Protein AF-A0A6V7Y9F3-F1 (afdb_monomer_lite)

Secondary structure (DSSP, 8-state):
--EEETTEEEEE--B--GGGTTTSB-SS-B--BT-EEEEEEE-SS--STT-EEEEEEEEEEETTEEEEEEEEE-SS-S---EEEESSTTHHHHHHHHHHHHHHHTTTTS-------PPPHHHHTTTT-TTT-

Sequence (132 aa):
MLMRVGSLIFHKIGQLLPEQLKAFTTSDYIFPIGYKVTRIFWSISEIYENDKMFYECLITENEGKPNFIVKILSKNKEEEKKFFGEEPTKSWEEIQELICKLRENTKGKNLRFFPKQLSGEVLFGFAEPAIS

Structure (mmCIF, N/CA/C/O backbone):
data_AF-A0A6V7Y9F3-F1
#
_entry.id   AF-A0A6V7Y9F3-F1
#
loop_
_atom_site.group_PDB
_atom_site.id
_atom_site.type_symbol
_atom_site.label_atom_id
_atom_site.label_alt_id
_atom_site.label_comp_id
_atom_site.label_asym_id
_atom_site.label_entity_id
_atom_site.label_seq_id
_atom_site.pdbx_PDB_ins_code
_atom_site.Cartn_x
_atom_site.Cartn_y
_atom_site.Cartn_z
_atom_site.occupancy
_atom_site.B_iso_or_equiv
_atom_site.auth_seq_id
_atom_site.auth_comp_id
_atom_site.auth_asym_id
_atom_site.auth_atom_id
_atom_site.pdbx_PDB_model_num
ATOM 1 N N . MET A 1 1 ? 5.659 -13.586 12.954 1.00 50.62 1 MET A N 1
ATOM 2 C CA . MET A 1 1 ? 5.475 -14.692 11.991 1.00 50.62 1 MET A CA 1
ATOM 3 C C . MET A 1 1 ? 5.681 -14.102 10.605 1.00 50.62 1 MET A C 1
ATOM 5 O O . MET A 1 1 ? 5.038 -13.105 10.321 1.00 50.62 1 MET A O 1
ATOM 9 N N . LEU A 1 2 ? 6.614 -14.619 9.803 1.00 62.53 2 LEU A N 1
ATOM 10 C CA . LEU A 1 2 ? 6.787 -14.213 8.402 1.00 62.53 2 LEU A CA 1
ATOM 11 C C . LEU A 1 2 ? 6.068 -15.256 7.548 1.00 62.53 2 LEU A C 1
ATOM 13 O O . LEU A 1 2 ? 6.508 -16.402 7.499 1.00 62.53 2 LEU A O 1
ATOM 17 N N . MET A 1 3 ? 4.949 -14.883 6.929 1.00 74.75 3 MET A N 1
ATOM 18 C CA . MET A 1 3 ? 4.219 -15.757 6.008 1.00 74.75 3 MET A CA 1
ATOM 19 C C . MET A 1 3 ? 4.382 -15.204 4.596 1.00 74.75 3 MET A C 1
ATOM 21 O O . MET A 1 3 ? 4.040 -14.053 4.340 1.00 74.75 3 MET A O 1
ATOM 25 N N . ARG A 1 4 ? 4.925 -16.004 3.678 1.00 80.44 4 ARG A N 1
ATOM 26 C CA . ARG A 1 4 ? 4.999 -15.637 2.262 1.00 80.44 4 ARG A CA 1
ATOM 27 C C . ARG A 1 4 ? 3.860 -16.308 1.506 1.00 80.44 4 ARG A C 1
ATOM 29 O O . ARG A 1 4 ? 3.780 -17.531 1.492 1.00 80.44 4 ARG A O 1
ATOM 36 N N . VAL A 1 5 ? 3.053 -15.506 0.823 1.00 76.44 5 VAL A N 1
ATOM 37 C CA . VAL A 1 5 ? 1.967 -15.948 -0.056 1.00 76.44 5 VAL A CA 1
ATOM 38 C C . VAL A 1 5 ? 2.257 -15.381 -1.443 1.00 76.44 5 VAL A C 1
ATOM 40 O O . VAL A 1 5 ? 2.101 -14.189 -1.691 1.00 76.44 5 VAL A O 1
ATOM 43 N N . GLY A 1 6 ? 2.806 -16.210 -2.335 1.00 83.06 6 GLY A N 1
ATOM 44 C CA . GLY A 1 6 ? 3.187 -15.793 -3.689 1.00 83.06 6 GLY A CA 1
ATOM 45 C C . GLY A 1 6 ? 4.158 -14.600 -3.719 1.00 83.06 6 GLY A C 1
ATOM 46 O O . GLY A 1 6 ? 5.339 -14.723 -3.361 1.00 83.06 6 GLY A O 1
ATOM 47 N N . SER A 1 7 ? 3.659 -13.454 -4.195 1.00 88.81 7 SER A N 1
ATOM 48 C CA . SER A 1 7 ? 4.372 -12.170 -4.292 1.00 88.81 7 SER A CA 1
ATOM 49 C C . SER A 1 7 ? 4.184 -11.259 -3.076 1.00 88.81 7 SER A C 1
ATOM 51 O O . SER A 1 7 ? 4.493 -10.073 -3.153 1.00 88.81 7 SER A O 1
ATOM 53 N N . LEU A 1 8 ? 3.662 -11.775 -1.970 1.00 92.38 8 LEU A N 1
ATOM 54 C CA . LEU A 1 8 ? 3.391 -11.012 -0.762 1.00 92.38 8 LEU A CA 1
ATOM 55 C C . LEU A 1 8 ? 4.091 -11.652 0.437 1.00 92.38 8 LEU A C 1
ATOM 57 O O . LEU A 1 8 ? 4.131 -12.875 0.577 1.00 92.38 8 LEU A O 1
ATOM 61 N N . ILE A 1 9 ? 4.659 -10.820 1.301 1.00 93.00 9 ILE A N 1
ATOM 62 C CA . ILE A 1 9 ? 5.248 -11.219 2.576 1.00 93.00 9 ILE A CA 1
ATOM 63 C C . ILE A 1 9 ? 4.469 -10.504 3.669 1.00 93.00 9 ILE A C 1
ATOM 65 O O . ILE A 1 9 ? 4.492 -9.281 3.758 1.00 93.00 9 ILE A O 1
ATOM 69 N N . PHE A 1 10 ? 3.780 -11.262 4.503 1.00 92.00 10 PHE A N 1
ATOM 70 C CA . PHE A 1 10 ? 3.022 -10.727 5.615 1.00 92.00 10 PHE A CA 1
ATOM 71 C C . PHE A 1 10 ? 3.909 -10.521 6.847 1.00 92.00 10 PHE A C 1
ATOM 73 O O . PHE A 1 10 ? 4.667 -11.423 7.220 1.00 92.00 10 PHE A O 1
ATOM 80 N N . HIS A 1 11 ? 3.789 -9.355 7.493 1.00 93.56 11 HIS A N 1
ATOM 81 C CA . HIS A 1 11 ? 4.567 -9.015 8.691 1.00 93.56 11 HIS A CA 1
ATOM 82 C C . HIS A 1 11 ? 3.707 -8.835 9.936 1.00 93.56 11 HIS A C 1
ATOM 84 O O . HIS A 1 11 ? 4.064 -9.341 11.001 1.00 93.56 11 HIS A O 1
ATOM 90 N N . LYS A 1 12 ? 2.618 -8.063 9.838 1.00 94.00 12 LYS A N 1
ATOM 91 C CA . LYS A 1 12 ? 1.785 -7.690 10.988 1.00 94.00 12 LYS A CA 1
ATOM 92 C C . LYS A 1 12 ? 0.346 -7.417 10.551 1.00 94.00 12 LYS A C 1
ATOM 94 O O . LYS A 1 12 ? 0.143 -6.697 9.583 1.00 94.00 12 LYS A O 1
ATOM 99 N N . ILE A 1 13 ? -0.630 -7.927 11.308 1.00 92.88 13 ILE A N 1
ATOM 100 C CA . ILE A 1 13 ? -2.062 -7.727 11.015 1.00 92.88 13 ILE A CA 1
ATOM 101 C C . ILE A 1 13 ? -2.556 -6.326 11.397 1.00 92.88 13 ILE A C 1
ATOM 103 O O . ILE A 1 13 ? -3.472 -5.817 10.775 1.00 92.88 13 ILE A O 1
ATOM 107 N N . GLY A 1 14 ? -1.924 -5.681 12.380 1.00 94.25 14 GLY A N 1
ATOM 108 C CA . GLY A 1 14 ? -2.399 -4.416 12.948 1.00 94.25 14 GLY A CA 1
ATOM 109 C C . GLY A 1 14 ? -3.500 -4.622 13.990 1.00 94.25 14 GLY A C 1
ATOM 110 O O . GLY A 1 14 ? -3.692 -5.732 14.479 1.00 94.25 14 GLY A O 1
ATOM 111 N N . GLN A 1 15 ? -4.170 -3.547 14.389 1.00 94.00 15 GLN A N 1
ATOM 112 C CA . GLN A 1 15 ? -5.274 -3.595 15.349 1.00 94.00 15 GLN A CA 1
ATOM 113 C C . GLN A 1 15 ? -6.238 -2.426 15.142 1.00 94.00 15 GLN A C 1
ATOM 115 O O . GLN A 1 15 ? -5.841 -1.375 14.641 1.00 94.00 15 GLN A O 1
ATOM 120 N N . LEU A 1 16 ? -7.488 -2.610 15.562 1.00 94.12 16 LEU A N 1
ATOM 121 C CA . LEU A 1 16 ? -8.502 -1.561 15.641 1.00 94.12 16 LEU A CA 1
ATOM 122 C C . LEU A 1 16 ? -9.259 -1.696 16.956 1.00 94.12 16 LEU A C 1
ATOM 124 O O . LEU A 1 16 ? -9.572 -2.806 17.388 1.00 94.12 16 LEU A O 1
ATOM 128 N N . LEU A 1 17 ? -9.569 -0.558 17.566 1.00 92.38 17 LEU A N 1
ATOM 129 C CA . LEU A 1 17 ? -10.545 -0.469 18.644 1.00 92.38 17 LEU A CA 1
ATOM 130 C C . LEU A 1 17 ? -11.970 -0.452 18.065 1.00 92.38 17 LEU A C 1
ATOM 132 O O . LEU A 1 17 ? -12.151 -0.043 16.913 1.00 92.38 17 LEU A O 1
ATOM 136 N N . PRO A 1 18 ? -12.999 -0.847 18.838 1.00 92.31 18 PRO A N 1
ATOM 137 C CA . PRO A 1 18 ? -14.382 -0.839 18.367 1.00 92.31 18 PRO A CA 1
ATOM 138 C C . PRO A 1 18 ? -14.836 0.517 17.815 1.00 92.31 18 PRO A C 1
ATOM 140 O O . PRO A 1 18 ? -15.513 0.558 16.788 1.00 92.31 18 PRO A O 1
ATOM 143 N N . GLU A 1 19 ? -14.418 1.629 18.431 1.00 91.00 19 GLU A N 1
ATOM 144 C CA . GLU A 1 19 ? -14.789 2.971 17.964 1.00 91.00 19 GLU A CA 1
ATOM 145 C C . GLU A 1 19 ? -14.159 3.313 16.602 1.00 91.00 19 GLU A C 1
ATOM 147 O O . GLU A 1 19 ? -14.704 4.117 15.847 1.00 91.00 19 GLU A O 1
ATOM 152 N N . GLN A 1 20 ? -13.032 2.678 16.264 1.00 91.38 20 GLN A N 1
ATOM 153 C CA . GLN A 1 20 ? -12.299 2.903 15.017 1.00 91.38 20 GLN A CA 1
ATOM 154 C C . GLN A 1 20 ? -12.874 2.099 13.846 1.00 91.38 20 GLN A C 1
ATOM 156 O O . GLN A 1 20 ? -12.681 2.485 12.696 1.00 91.38 20 GLN A O 1
ATOM 161 N N . LEU A 1 21 ? -13.624 1.018 14.094 1.00 91.75 21 LEU A N 1
ATOM 162 C CA . LEU A 1 21 ? -14.147 0.153 13.028 1.00 91.75 21 LEU A CA 1
ATOM 163 C C . LEU A 1 21 ? -14.933 0.937 11.974 1.00 91.75 21 LEU A C 1
ATOM 165 O O . LEU A 1 21 ? -14.745 0.722 10.783 1.00 91.75 21 LEU A O 1
ATOM 169 N N . LYS A 1 22 ? -15.755 1.907 12.387 1.00 92.06 22 LYS A N 1
ATOM 170 C CA . LYS A 1 22 ? -16.567 2.695 11.450 1.00 92.06 22 LYS A CA 1
ATOM 171 C C . LYS A 1 22 ? -15.726 3.514 10.461 1.00 92.06 22 LYS A C 1
ATOM 173 O O . LYS A 1 22 ? -16.162 3.717 9.335 1.00 92.06 22 LYS A O 1
ATOM 178 N N . ALA A 1 23 ? -14.560 4.003 10.880 1.00 94.12 23 ALA A N 1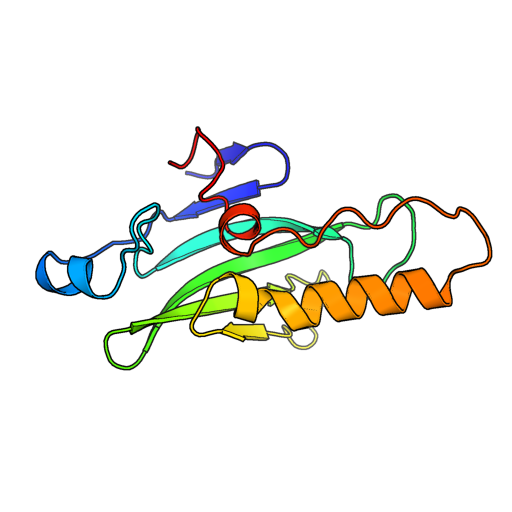
ATOM 179 C CA . ALA A 1 23 ? -13.698 4.843 10.047 1.00 94.12 23 ALA A CA 1
ATOM 180 C C . ALA A 1 23 ? -12.668 4.038 9.234 1.00 94.12 23 ALA A C 1
ATOM 182 O O . ALA A 1 23 ? -12.145 4.539 8.244 1.00 94.12 23 ALA A O 1
ATOM 183 N N . PHE A 1 24 ? -12.386 2.796 9.638 1.00 95.25 24 PHE A N 1
ATOM 184 C CA . PHE A 1 24 ? -11.340 1.943 9.063 1.00 95.25 24 PHE A CA 1
ATOM 185 C C . PHE A 1 24 ? -11.905 0.710 8.341 1.00 95.25 24 PHE A C 1
ATOM 187 O O . PHE A 1 24 ? -11.207 -0.289 8.170 1.00 95.25 24 PHE A O 1
ATOM 194 N N . THR A 1 25 ? -13.173 0.751 7.931 1.00 93.38 25 THR A N 1
ATOM 195 C CA . THR A 1 25 ? -13.816 -0.327 7.172 1.00 93.38 25 THR A CA 1
ATOM 196 C C . THR A 1 25 ? -14.561 0.210 5.958 1.00 93.38 25 THR A C 1
ATOM 198 O O . THR A 1 25 ? -15.031 1.346 5.934 1.00 93.38 25 THR A O 1
ATOM 201 N N . THR A 1 26 ? -14.649 -0.632 4.938 1.00 91.44 26 THR A N 1
ATOM 202 C CA . THR A 1 26 ? -15.532 -0.475 3.778 1.00 91.44 26 THR A CA 1
ATOM 203 C C . THR A 1 26 ? -16.546 -1.619 3.782 1.00 91.44 26 THR A C 1
ATOM 205 O O . THR A 1 26 ? -16.571 -2.420 4.717 1.00 91.44 26 THR A O 1
ATOM 208 N N . SER A 1 27 ? -17.381 -1.724 2.745 1.00 91.38 27 SER A N 1
ATOM 209 C CA . SER A 1 27 ? -18.251 -2.894 2.555 1.00 91.38 27 SER A CA 1
ATOM 210 C C . SER A 1 27 ? -17.476 -4.209 2.485 1.00 91.38 27 SER A C 1
ATOM 212 O O . SER A 1 27 ? -17.991 -5.232 2.928 1.00 91.38 27 SER A O 1
ATOM 214 N N . ASP A 1 28 ? -16.253 -4.169 1.951 1.00 90.75 28 ASP A N 1
ATOM 215 C CA . ASP A 1 28 ? -15.516 -5.366 1.540 1.00 90.75 28 ASP A CA 1
ATOM 216 C C . ASP A 1 28 ? -14.226 -5.597 2.342 1.00 90.75 28 ASP A C 1
ATOM 218 O O . ASP A 1 28 ? -13.706 -6.711 2.360 1.00 90.75 28 ASP A O 1
ATOM 222 N N . TYR A 1 29 ? -13.701 -4.568 3.021 1.00 93.31 29 TYR A N 1
ATOM 223 C CA . TYR A 1 29 ? -12.380 -4.620 3.656 1.00 93.31 29 TYR A CA 1
ATOM 224 C C . TYR A 1 29 ? -12.314 -3.924 5.014 1.00 93.31 29 TYR A C 1
ATOM 226 O O . TYR A 1 29 ? -12.981 -2.917 5.257 1.00 93.31 29 TYR A O 1
ATOM 234 N N . ILE A 1 30 ? -11.417 -4.427 5.864 1.00 93.62 30 ILE A N 1
ATOM 235 C CA . ILE A 1 30 ? -10.988 -3.808 7.121 1.00 93.62 30 ILE A CA 1
ATOM 236 C C . ILE A 1 30 ? -9.540 -3.345 6.953 1.00 93.62 30 ILE A C 1
ATOM 238 O O . ILE A 1 30 ? -8.719 -4.076 6.404 1.00 93.62 30 ILE A O 1
ATOM 242 N N . PHE A 1 31 ? -9.214 -2.156 7.458 1.00 96.00 31 PHE A N 1
ATOM 243 C CA . PHE A 1 31 ? -7.897 -1.530 7.335 1.00 96.00 31 PHE A CA 1
ATOM 244 C C . PHE A 1 31 ? -7.251 -1.320 8.710 1.00 96.00 31 PHE A C 1
ATOM 246 O O . PHE A 1 31 ? -7.343 -0.234 9.275 1.00 96.00 31 PHE A O 1
ATOM 253 N N . PRO A 1 32 ? -6.598 -2.332 9.306 1.00 96.25 32 PRO A N 1
ATOM 254 C CA . PRO A 1 32 ? -6.133 -2.205 10.677 1.00 96.25 32 PRO A CA 1
ATOM 255 C C . PRO A 1 32 ? -4.943 -1.259 10.828 1.00 96.25 32 PRO A C 1
ATOM 257 O O . PRO A 1 32 ? -3.987 -1.300 10.050 1.00 96.25 32 PRO A O 1
ATOM 260 N N . ILE A 1 33 ? -4.937 -0.468 11.900 1.00 96.88 33 ILE A N 1
ATOM 261 C CA . ILE A 1 33 ? -3.814 0.419 12.211 1.00 96.88 33 ILE A CA 1
ATOM 262 C C . ILE A 1 33 ? -2.587 -0.434 12.551 1.00 96.88 33 ILE A C 1
ATOM 264 O O . ILE A 1 33 ? -2.625 -1.333 13.395 1.00 96.88 33 ILE A O 1
ATOM 268 N N . GLY A 1 34 ? -1.468 -0.157 11.887 1.00 96.69 34 GLY A N 1
ATOM 269 C CA . GLY A 1 34 ? -0.230 -0.917 12.017 1.00 96.69 34 GLY A CA 1
ATOM 270 C C . GLY A 1 34 ? -0.189 -2.209 11.196 1.00 96.69 34 GLY A C 1
ATOM 271 O O . GLY A 1 34 ? 0.7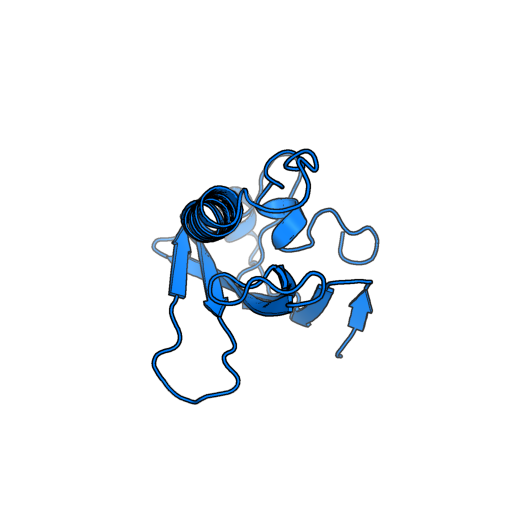47 -2.992 11.392 1.00 96.69 34 GLY A O 1
ATOM 272 N N . TYR A 1 35 ? -1.164 -2.441 10.305 1.00 97.19 35 TYR A N 1
ATOM 273 C CA . TYR A 1 35 ? -1.081 -3.484 9.281 1.00 97.19 35 TYR A CA 1
ATOM 274 C C . TYR A 1 35 ? 0.175 -3.284 8.435 1.00 97.19 35 TYR A C 1
ATOM 276 O O . TYR A 1 35 ? 0.479 -2.159 8.031 1.00 97.19 35 TYR A O 1
ATOM 284 N N . LYS A 1 36 ? 0.916 -4.366 8.181 1.00 97.06 36 LYS A N 1
ATOM 285 C CA . LYS A 1 36 ? 2.181 -4.313 7.455 1.00 97.06 36 LYS A CA 1
ATOM 286 C C . LYS A 1 36 ? 2.435 -5.563 6.624 1.00 97.06 36 LYS A C 1
ATOM 288 O O . LYS A 1 36 ? 2.485 -6.677 7.154 1.00 97.06 36 LYS A O 1
ATOM 293 N N . VAL A 1 37 ? 2.729 -5.348 5.346 1.00 96.12 37 VAL A N 1
ATOM 294 C CA . VAL A 1 37 ? 3.148 -6.378 4.385 1.00 96.12 37 VAL A CA 1
ATOM 295 C C . VAL A 1 37 ? 4.267 -5.854 3.491 1.00 96.12 37 VAL A C 1
ATOM 297 O O . VAL A 1 37 ? 4.486 -4.652 3.387 1.00 96.12 37 VAL A O 1
ATOM 300 N N . THR A 1 38 ? 4.983 -6.751 2.825 1.00 95.44 38 THR A N 1
ATOM 301 C CA . THR A 1 38 ? 5.855 -6.408 1.706 1.00 95.44 38 THR A CA 1
ATOM 302 C C . THR A 1 38 ? 5.315 -7.028 0.433 1.00 95.44 38 THR A C 1
ATOM 304 O O . THR A 1 38 ? 5.214 -8.250 0.320 1.00 95.44 38 THR A O 1
ATOM 307 N N . ARG A 1 39 ? 5.013 -6.185 -0.549 1.00 94.62 39 ARG A N 1
ATOM 308 C CA . ARG A 1 39 ? 4.638 -6.591 -1.896 1.00 94.62 39 ARG A CA 1
ATOM 309 C C . ARG A 1 39 ? 5.889 -6.674 -2.764 1.00 94.62 39 ARG A C 1
ATOM 311 O O . ARG A 1 39 ? 6.644 -5.716 -2.885 1.00 94.62 39 ARG A O 1
ATOM 318 N N . ILE A 1 40 ? 6.099 -7.825 -3.388 1.00 91.88 40 ILE A N 1
ATOM 319 C CA . ILE A 1 40 ? 7.121 -8.030 -4.410 1.00 91.88 40 ILE A CA 1
ATOM 320 C C . ILE A 1 40 ? 6.474 -7.692 -5.754 1.00 91.88 40 ILE A C 1
ATOM 322 O O . ILE A 1 40 ? 5.681 -8.475 -6.282 1.00 91.88 40 ILE A O 1
ATOM 326 N N . PHE A 1 41 ? 6.785 -6.521 -6.298 1.00 91.12 41 PHE A N 1
ATOM 327 C CA . PHE A 1 41 ? 6.166 -6.014 -7.525 1.00 91.12 41 PHE A CA 1
ATOM 328 C C . PHE A 1 41 ? 7.209 -5.478 -8.500 1.00 91.12 41 PHE A C 1
ATOM 330 O O . PHE A 1 41 ? 8.402 -5.554 -8.231 1.00 91.12 41 PHE A O 1
ATOM 337 N N . TRP A 1 42 ? 6.775 -5.011 -9.665 1.00 88.94 42 TRP A N 1
ATOM 338 C CA . TRP A 1 42 ? 7.676 -4.516 -10.702 1.00 88.94 42 TRP A CA 1
ATOM 339 C C . TRP A 1 42 ? 8.520 -3.341 -10.231 1.00 88.94 42 TRP A C 1
ATOM 341 O O . TRP A 1 42 ? 8.013 -2.468 -9.539 1.00 88.94 42 TRP A O 1
ATOM 351 N N . SER A 1 43 ? 9.785 -3.330 -10.645 1.00 87.75 43 SER A N 1
ATOM 352 C CA . SER A 1 43 ? 10.697 -2.209 -10.428 1.00 87.75 43 SER A CA 1
ATOM 353 C C . SER A 1 43 ? 10.207 -0.925 -11.110 1.00 87.75 43 SER A C 1
ATOM 355 O O . SER A 1 43 ? 9.652 -0.972 -12.210 1.00 87.75 43 SER A O 1
ATOM 357 N N . ILE A 1 44 ? 10.438 0.223 -10.463 1.00 87.19 44 ILE A N 1
ATOM 358 C CA . ILE A 1 44 ? 10.171 1.559 -11.030 1.00 87.19 44 ILE A CA 1
ATOM 359 C C . ILE A 1 44 ? 11.411 2.195 -11.679 1.00 87.19 44 ILE A C 1
ATOM 361 O O . ILE A 1 44 ? 11.306 3.280 -12.244 1.00 87.19 44 ILE A O 1
ATOM 365 N N . SER A 1 45 ? 12.580 1.553 -11.584 1.00 83.00 45 SER A N 1
ATOM 366 C CA . SER A 1 45 ? 13.859 2.087 -12.081 1.00 83.00 45 SER A CA 1
ATOM 367 C C . SER A 1 45 ? 14.643 1.120 -12.972 1.00 83.00 45 SER A C 1
ATOM 369 O O . SER A 1 45 ? 15.616 1.533 -13.595 1.00 83.00 45 SER A O 1
ATOM 371 N N . GLU A 1 46 ? 14.243 -0.151 -13.051 1.00 77.25 46 GLU A N 1
ATOM 372 C CA . GLU A 1 46 ? 14.918 -1.201 -13.829 1.00 77.25 46 GLU A CA 1
ATOM 373 C C . GLU A 1 46 ? 13.906 -1.913 -14.748 1.00 77.25 46 GLU A C 1
ATOM 375 O O . GLU A 1 46 ? 12.726 -2.029 -14.405 1.00 77.25 46 GLU A O 1
ATOM 380 N N . ILE A 1 47 ? 14.343 -2.339 -15.941 1.00 67.44 47 ILE A N 1
ATOM 381 C CA . ILE A 1 47 ? 13.459 -2.744 -17.058 1.00 67.44 47 ILE A CA 1
ATOM 382 C C . ILE A 1 47 ? 13.715 -4.184 -17.530 1.00 67.44 47 ILE A C 1
ATOM 384 O O . ILE A 1 47 ? 13.248 -4.584 -18.598 1.00 67.44 47 ILE A O 1
ATOM 388 N N . TYR A 1 48 ? 14.455 -5.001 -16.783 1.00 68.81 48 TYR A N 1
ATOM 389 C CA . TYR A 1 48 ? 14.623 -6.402 -17.160 1.00 68.81 48 TYR A CA 1
ATOM 390 C C . TYR A 1 48 ? 13.351 -7.197 -16.810 1.00 68.81 48 TYR A C 1
ATOM 392 O O . TYR A 1 48 ? 12.655 -6.906 -15.837 1.00 68.81 48 TYR A O 1
ATOM 400 N N . GLU A 1 49 ? 13.020 -8.224 -17.610 1.00 55.38 49 GLU A N 1
ATOM 401 C CA . GLU A 1 49 ? 11.752 -8.986 -17.514 1.00 55.38 49 GLU A CA 1
ATOM 402 C C . GLU A 1 49 ? 11.508 -9.655 -16.142 1.00 55.38 49 GLU A C 1
ATOM 404 O O . GLU A 1 49 ? 10.392 -10.097 -15.865 1.00 55.38 49 GLU A O 1
ATOM 409 N N . ASN A 1 50 ? 12.512 -9.682 -15.260 1.00 63.03 50 ASN A N 1
ATOM 410 C CA . ASN A 1 50 ? 12.440 -10.249 -13.915 1.00 63.03 50 ASN A CA 1
ATOM 411 C C . ASN A 1 50 ? 12.731 -9.247 -12.785 1.00 63.03 50 ASN A C 1
ATOM 413 O O . ASN A 1 50 ? 12.809 -9.671 -11.628 1.00 63.03 50 ASN A O 1
ATOM 417 N N . ASP A 1 51 ? 12.850 -7.947 -13.074 1.00 78.31 51 ASP A N 1
ATOM 418 C CA . ASP A 1 51 ? 13.183 -6.967 -12.041 1.00 78.31 51 ASP A CA 1
ATOM 419 C C . ASP A 1 51 ? 11.977 -6.681 -11.161 1.00 78.31 51 ASP A C 1
ATOM 421 O O . ASP A 1 51 ? 10.991 -6.030 -11.538 1.00 78.31 51 ASP A O 1
ATOM 425 N N . LYS A 1 52 ? 12.072 -7.211 -9.946 1.00 86.38 52 LYS A N 1
ATOM 426 C CA . LYS A 1 52 ? 11.117 -6.970 -8.884 1.00 86.38 52 LYS A CA 1
ATOM 427 C C . LYS A 1 52 ? 11.774 -6.168 -7.779 1.00 86.38 52 LYS A C 1
ATOM 429 O O . LYS A 1 52 ? 12.896 -6.454 -7.368 1.00 86.38 52 LYS A O 1
ATOM 434 N N . MET A 1 53 ? 11.021 -5.216 -7.259 1.00 89.44 53 MET A N 1
ATOM 435 C CA . MET A 1 53 ? 11.349 -4.478 -6.054 1.00 89.44 53 MET A CA 1
ATOM 436 C C . MET A 1 53 ? 10.425 -4.893 -4.915 1.00 89.44 53 MET A C 1
ATOM 438 O O . MET A 1 53 ? 9.331 -5.431 -5.114 1.00 89.44 53 MET A O 1
ATOM 442 N N . PHE A 1 54 ? 10.907 -4.662 -3.701 1.00 92.06 54 PHE A N 1
ATOM 443 C CA . PHE A 1 54 ? 10.163 -4.903 -2.480 1.00 92.06 54 PHE A CA 1
ATOM 444 C C . PHE A 1 54 ? 9.537 -3.585 -2.032 1.00 92.06 54 PHE A C 1
ATOM 446 O O . PHE A 1 54 ? 10.240 -2.603 -1.811 1.00 92.06 54 PHE A O 1
ATOM 453 N N . TYR A 1 55 ? 8.219 -3.577 -1.894 1.00 94.31 55 TYR A N 1
ATOM 454 C CA . TYR A 1 55 ? 7.443 -2.429 -1.449 1.00 94.31 55 TYR A CA 1
ATOM 455 C C . TYR A 1 55 ? 6.860 -2.740 -0.073 1.00 94.31 55 TYR A C 1
ATOM 457 O O . TYR A 1 55 ? 6.047 -3.654 0.045 1.00 94.31 55 TYR A O 1
ATOM 465 N N . GLU A 1 56 ? 7.281 -2.038 0.978 1.00 96.00 56 GLU A N 1
ATOM 466 C CA . GLU A 1 56 ? 6.636 -2.130 2.291 1.00 96.00 56 GLU A CA 1
ATOM 467 C C . GLU A 1 56 ? 5.334 -1.329 2.264 1.00 96.00 56 GLU A C 1
ATOM 469 O O . GLU A 1 56 ? 5.358 -0.112 2.097 1.00 96.00 56 GLU A O 1
ATOM 474 N N . CYS A 1 57 ? 4.210 -2.013 2.445 1.00 97.38 57 CYS A N 1
ATOM 475 C CA . CYS A 1 57 ? 2.894 -1.411 2.587 1.00 97.38 57 CYS A CA 1
ATOM 476 C C . CYS A 1 57 ? 2.544 -1.344 4.073 1.00 97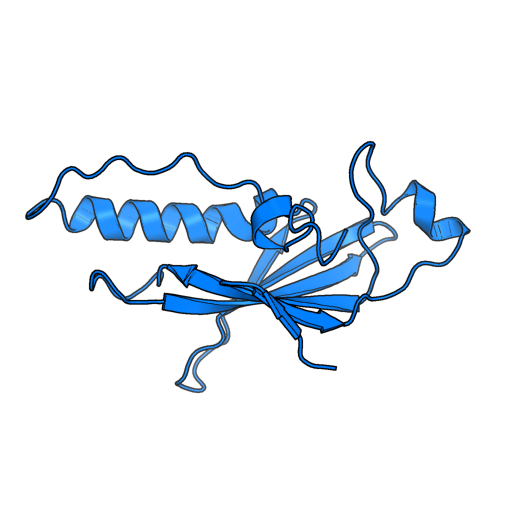.38 57 CYS A C 1
ATOM 478 O O . CYS A 1 57 ? 2.624 -2.354 4.779 1.00 97.38 57 CYS A O 1
ATOM 480 N N . LEU A 1 58 ? 2.154 -0.163 4.540 1.00 97.56 58 LEU A N 1
ATOM 481 C CA . LEU A 1 58 ? 1.843 0.127 5.934 1.00 97.56 58 LEU A CA 1
ATOM 482 C C . LEU A 1 58 ? 0.544 0.927 6.013 1.00 97.56 58 LEU A C 1
ATOM 484 O O . LEU A 1 58 ? 0.333 1.842 5.221 1.00 97.56 58 LEU A O 1
ATOM 488 N N . ILE A 1 59 ? -0.287 0.609 7.001 1.00 98.00 59 ILE A N 1
ATOM 489 C CA . ILE A 1 59 ? -1.453 1.420 7.357 1.00 98.00 59 ILE A CA 1
ATOM 490 C C . ILE A 1 59 ? -1.169 2.108 8.684 1.00 98.00 59 ILE A C 1
ATOM 492 O O . ILE A 1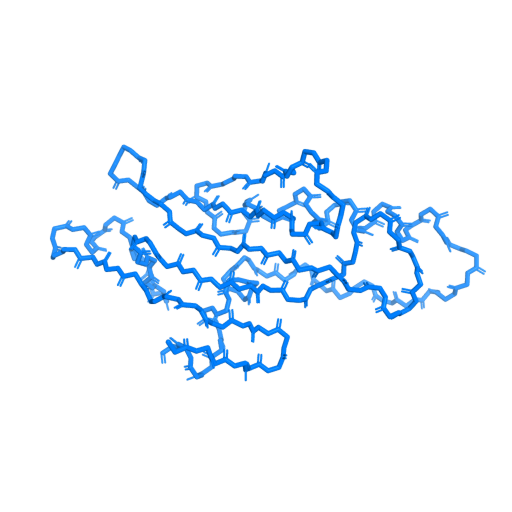 59 ? -0.837 1.457 9.678 1.00 98.00 59 ILE A O 1
ATOM 496 N N . THR A 1 60 ? -1.292 3.428 8.700 1.00 97.00 60 THR A N 1
ATOM 497 C CA . THR A 1 60 ? -1.256 4.243 9.914 1.00 97.00 60 THR A CA 1
ATOM 498 C C . THR A 1 60 ? -2.594 4.941 10.107 1.00 97.00 60 THR A C 1
ATOM 500 O O . THR A 1 60 ? -3.506 4.807 9.295 1.00 97.00 60 THR A O 1
ATOM 503 N N . GLU A 1 61 ? -2.712 5.679 11.199 1.00 95.69 61 GLU A N 1
ATOM 504 C CA . GLU A 1 61 ? -3.830 6.581 11.435 1.00 95.69 61 GLU A CA 1
ATOM 505 C C . GLU A 1 61 ? -3.352 8.021 11.246 1.00 95.69 61 GLU A C 1
ATOM 507 O O . GLU A 1 61 ? -2.203 8.344 11.556 1.00 95.69 61 GLU A O 1
ATOM 512 N N . ASN A 1 62 ? -4.212 8.845 10.656 1.00 95.25 62 ASN A N 1
ATOM 513 C CA . ASN A 1 62 ? -4.047 10.285 10.559 1.00 95.25 62 ASN A CA 1
ATOM 514 C C . ASN A 1 62 ? -5.428 10.934 10.712 1.00 95.25 62 ASN A C 1
ATOM 516 O O . ASN A 1 62 ? -6.326 10.652 9.921 1.00 95.25 62 ASN A O 1
ATOM 520 N N . GLU A 1 63 ? -5.603 11.767 11.738 1.00 93.75 63 GLU A N 1
ATOM 521 C CA . GLU A 1 63 ? -6.860 12.482 12.026 1.00 93.75 63 GLU A CA 1
ATOM 522 C C . GLU A 1 63 ? -8.105 11.570 12.083 1.00 93.75 63 GLU A C 1
ATOM 524 O O . GLU A 1 63 ? -9.171 11.881 11.550 1.00 93.75 63 GLU A O 1
ATOM 529 N N . GLY A 1 64 ? -7.976 10.406 12.721 1.00 93.81 64 GLY A N 1
ATOM 530 C CA . GLY A 1 64 ? -9.053 9.429 12.874 1.00 93.81 64 GLY A CA 1
ATOM 531 C C . GLY A 1 64 ? -9.383 8.632 11.610 1.00 93.81 64 GLY A C 1
ATOM 532 O O . GLY A 1 64 ? -10.383 7.915 11.601 1.00 93.81 64 GLY A O 1
ATOM 533 N N . LYS A 1 65 ? -8.569 8.735 10.553 1.00 94.75 65 LYS A N 1
ATOM 534 C CA . LYS A 1 65 ? -8.751 8.030 9.276 1.00 94.75 65 LYS A CA 1
ATOM 535 C C . LYS A 1 65 ? -7.545 7.150 8.932 1.00 94.75 65 LYS A C 1
ATOM 537 O O . LYS A 1 65 ? -6.436 7.418 9.406 1.00 94.75 65 LYS A O 1
ATOM 542 N N . PRO A 1 66 ? -7.729 6.105 8.105 1.00 96.56 66 PRO A N 1
ATOM 543 C CA . PRO A 1 66 ? -6.612 5.330 7.590 1.00 96.56 66 PRO A CA 1
ATOM 544 C C . PRO A 1 66 ? -5.724 6.181 6.686 1.00 96.56 66 PRO A C 1
ATOM 546 O O . PRO A 1 66 ? -6.197 6.932 5.839 1.00 96.56 66 PRO A O 1
ATOM 549 N N . ASN A 1 67 ? -4.418 6.017 6.854 1.00 97.50 67 ASN A N 1
ATOM 550 C CA . ASN A 1 67 ? -3.406 6.572 5.973 1.00 97.50 67 ASN A CA 1
ATOM 551 C C . ASN A 1 67 ? -2.545 5.429 5.434 1.00 97.50 67 ASN A C 1
ATOM 553 O O . ASN A 1 67 ? -1.926 4.679 6.196 1.00 97.50 67 ASN A O 1
ATOM 557 N N . PHE A 1 68 ? -2.526 5.290 4.115 1.00 98.31 68 PHE A N 1
ATOM 558 C CA . PHE A 1 68 ? -1.846 4.218 3.408 1.00 98.31 68 PHE A CA 1
ATOM 559 C C . PHE A 1 68 ? -0.479 4.703 2.957 1.00 98.31 68 PHE A C 1
ATOM 561 O O . PHE A 1 68 ? -0.352 5.739 2.308 1.00 98.31 68 PHE A O 1
ATOM 568 N N . ILE A 1 69 ? 0.553 3.940 3.302 1.00 97.94 69 ILE A N 1
ATOM 569 C CA . ILE A 1 69 ? 1.943 4.268 3.004 1.00 97.94 69 ILE A CA 1
ATOM 570 C C . ILE A 1 69 ? 2.560 3.108 2.233 1.00 97.94 69 ILE A C 1
ATOM 572 O O . ILE A 1 69 ? 2.477 1.957 2.668 1.00 97.94 69 ILE A O 1
ATOM 576 N N . VAL A 1 70 ? 3.240 3.413 1.132 1.00 97.38 70 VAL A N 1
ATOM 577 C CA . VAL A 1 70 ? 4.064 2.457 0.388 1.00 97.38 70 VAL A CA 1
ATOM 578 C C . VAL A 1 70 ? 5.497 2.963 0.367 1.00 97.38 70 VAL A C 1
ATOM 580 O O . VAL A 1 70 ? 5.747 4.106 -0.003 1.00 97.38 70 VAL A O 1
ATOM 583 N N . LYS A 1 71 ? 6.456 2.132 0.773 1.00 94.94 71 LYS A N 1
ATOM 584 C CA . LYS A 1 71 ? 7.882 2.482 0.792 1.00 94.94 71 LYS A CA 1
ATOM 585 C C . LYS A 1 71 ? 8.673 1.528 -0.078 1.00 94.94 71 LYS A C 1
ATOM 587 O O . LYS A 1 71 ? 8.461 0.319 -0.007 1.00 94.94 71 LYS A O 1
ATOM 592 N N . ILE A 1 72 ? 9.621 2.050 -0.844 1.00 91.50 72 ILE A N 1
ATOM 593 C CA . ILE A 1 72 ? 10.546 1.207 -1.605 1.00 91.50 72 ILE A CA 1
ATOM 594 C C . ILE A 1 72 ? 11.650 0.722 -0.672 1.00 91.50 72 ILE A C 1
ATOM 596 O O . ILE A 1 72 ? 12.404 1.520 -0.121 1.00 91.50 72 ILE A O 1
ATOM 600 N N . LEU A 1 73 ? 11.770 -0.594 -0.527 1.00 87.69 73 LEU A N 1
ATOM 601 C CA . LEU A 1 73 ? 12.890 -1.222 0.161 1.00 87.69 73 LEU A CA 1
ATOM 602 C C . LEU A 1 73 ? 14.038 -1.371 -0.846 1.00 87.69 73 LEU A C 1
ATOM 604 O O . LEU A 1 73 ? 14.179 -2.395 -1.519 1.00 87.69 73 LEU A O 1
ATOM 608 N N . SER A 1 74 ? 14.818 -0.301 -1.002 1.00 71.56 74 SER A N 1
ATOM 609 C CA . SER A 1 74 ? 16.021 -0.304 -1.838 1.00 71.56 74 SER A CA 1
ATOM 610 C C . SER A 1 74 ? 17.123 -1.157 -1.202 1.00 71.56 74 SER A C 1
ATOM 612 O O . SER A 1 74 ? 17.269 -1.211 0.019 1.00 71.56 74 SER A O 1
ATOM 614 N N . LYS A 1 75 ? 17.942 -1.812 -2.036 1.00 64.19 75 LYS A N 1
ATOM 615 C CA . LYS A 1 75 ? 19.170 -2.489 -1.576 1.00 64.19 75 LYS A CA 1
ATOM 616 C C . LYS A 1 75 ? 20.246 -1.491 -1.136 1.00 64.19 75 LYS A C 1
ATOM 618 O O . LYS A 1 75 ? 21.105 -1.840 -0.329 1.00 64.19 75 LYS A O 1
ATOM 623 N N . ASN A 1 76 ? 20.181 -0.262 -1.647 1.00 59.06 76 ASN A N 1
ATOM 624 C CA . ASN A 1 76 ? 21.119 0.810 -1.346 1.00 59.06 76 ASN A CA 1
ATOM 625 C C . ASN A 1 76 ? 20.422 1.821 -0.430 1.00 59.06 76 ASN A C 1
ATOM 627 O O . ASN A 1 76 ? 19.300 2.227 -0.713 1.00 59.06 76 ASN A O 1
ATOM 631 N N . LYS A 1 77 ? 21.081 2.213 0.667 1.00 54.03 77 LYS A N 1
ATOM 632 C CA . LYS A 1 77 ? 20.548 3.050 1.765 1.00 54.03 77 LYS A CA 1
ATOM 633 C C . LYS A 1 77 ? 20.163 4.494 1.380 1.00 54.03 77 LYS A C 1
ATOM 635 O O . LYS A 1 77 ? 19.968 5.314 2.273 1.00 54.03 77 LYS A O 1
ATOM 640 N N . GLU A 1 78 ? 20.107 4.830 0.097 1.00 51.66 78 GLU A N 1
ATOM 641 C CA . GLU A 1 78 ? 19.710 6.165 -0.346 1.00 51.66 78 GLU A CA 1
ATOM 642 C C . GLU A 1 78 ? 18.183 6.284 -0.379 1.00 51.66 78 GLU A C 1
ATOM 644 O O . GLU A 1 78 ? 17.484 5.328 -0.708 1.00 51.66 78 GLU A O 1
ATOM 649 N N . GLU A 1 79 ? 17.723 7.455 0.067 1.00 55.19 79 GLU A N 1
ATOM 650 C CA . GLU A 1 79 ? 16.353 7.898 0.350 1.00 55.19 79 GLU A CA 1
ATOM 651 C C . GLU A 1 79 ? 15.229 6.894 0.037 1.00 55.19 79 GLU A C 1
ATOM 653 O O . GLU A 1 79 ? 14.841 6.673 -1.111 1.00 55.19 79 GLU A O 1
ATOM 658 N N . GLU A 1 80 ? 14.644 6.323 1.099 1.00 70.25 80 GLU A N 1
ATOM 659 C CA . GLU A 1 80 ? 13.413 5.533 1.016 1.00 70.25 80 GLU A CA 1
ATOM 660 C C . GLU A 1 80 ? 12.279 6.412 0.473 1.00 70.25 80 GLU A C 1
ATOM 662 O O . GLU A 1 80 ? 11.589 7.094 1.237 1.00 70.25 80 GLU A O 1
ATOM 667 N N . LYS A 1 81 ? 12.069 6.406 -0.847 1.00 87.44 81 LYS A N 1
ATOM 668 C CA . LYS A 1 81 ? 10.912 7.063 -1.456 1.00 87.44 81 LYS A CA 1
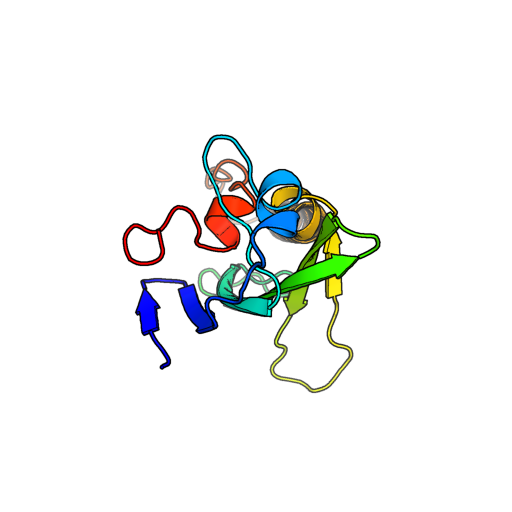ATOM 669 C C . LYS A 1 81 ? 9.636 6.452 -0.872 1.00 87.44 81 LYS A C 1
ATOM 671 O O . LYS A 1 81 ? 9.447 5.229 -0.904 1.00 87.44 81 LYS A O 1
ATOM 676 N N . LYS A 1 82 ? 8.778 7.315 -0.326 1.00 93.44 82 LYS A N 1
ATOM 677 C CA . LYS A 1 82 ? 7.484 6.953 0.260 1.00 93.44 82 LYS A CA 1
ATOM 678 C C . LYS A 1 82 ? 6.364 7.563 -0.562 1.00 93.44 82 LYS A C 1
ATOM 680 O O . LYS A 1 82 ? 6.463 8.708 -0.991 1.00 93.44 82 LYS A O 1
ATOM 685 N N . PHE A 1 83 ? 5.307 6.793 -0.725 1.00 95.94 83 PHE A N 1
ATOM 686 C CA . PHE A 1 83 ? 4.076 7.181 -1.391 1.00 95.94 83 PHE A CA 1
ATOM 687 C C . PHE A 1 83 ? 2.948 7.090 -0.373 1.00 95.94 83 PHE A C 1
ATOM 689 O O . PHE A 1 83 ? 2.958 6.201 0.483 1.00 95.94 83 PHE A O 1
ATOM 696 N N . PHE A 1 84 ? 2.009 8.025 -0.447 1.00 96.50 84 PHE A N 1
ATOM 697 C CA . PHE A 1 84 ? 0.958 8.205 0.547 1.00 96.50 84 PHE A CA 1
ATOM 698 C C . PHE A 1 84 ? -0.401 8.271 -0.139 1.00 96.50 84 PHE A C 1
ATOM 700 O O . PHE A 1 84 ? -0.500 8.709 -1.284 1.00 96.50 84 PHE A O 1
ATOM 707 N N . GLY A 1 85 ? -1.450 7.864 0.565 1.00 96.12 85 GLY A N 1
ATOM 708 C CA . GLY A 1 85 ? -2.819 8.021 0.099 1.00 96.12 85 GLY A CA 1
ATOM 709 C C . GLY A 1 85 ? -3.825 7.822 1.222 1.00 96.12 85 GLY A C 1
ATOM 710 O O . GLY A 1 85 ? -3.595 7.037 2.137 1.00 96.12 85 GLY A O 1
ATOM 711 N N . GLU A 1 86 ? -4.958 8.513 1.127 1.00 94.75 86 GLU A N 1
ATOM 712 C CA . GLU A 1 86 ? -6.120 8.289 2.003 1.00 94.75 86 GLU A CA 1
ATOM 713 C C . GLU A 1 86 ? -6.893 7.015 1.621 1.00 94.75 86 GLU A C 1
ATOM 715 O O . GLU A 1 86 ? -7.683 6.495 2.402 1.00 94.75 86 GLU A O 1
ATOM 720 N N . GLU A 1 87 ? -6.615 6.471 0.435 1.00 94.94 87 GLU A N 1
ATOM 721 C CA . GLU A 1 87 ? -7.131 5.197 -0.056 1.00 94.94 87 GLU A CA 1
ATOM 722 C C . GLU A 1 87 ? -5.967 4.283 -0.476 1.00 94.94 87 GLU A C 1
ATOM 724 O O . GLU A 1 87 ? -4.924 4.785 -0.927 1.00 94.94 87 GLU A O 1
ATOM 729 N N . PRO A 1 88 ? -6.134 2.945 -0.417 1.00 95.75 88 PRO A N 1
ATOM 730 C CA . PRO A 1 88 ? -5.094 2.003 -0.820 1.00 95.75 88 PRO A CA 1
ATOM 731 C C . PRO A 1 88 ? -4.583 2.280 -2.235 1.00 95.75 88 PRO A C 1
ATOM 733 O O . PRO A 1 88 ? -3.374 2.325 -2.465 1.00 95.75 88 PRO A O 1
ATOM 736 N N . THR A 1 89 ? -5.498 2.492 -3.187 1.00 95.62 89 THR A N 1
ATOM 737 C CA . THR A 1 89 ? -5.158 2.703 -4.602 1.00 95.62 89 THR A CA 1
ATOM 738 C C . THR A 1 89 ? -4.367 3.993 -4.794 1.00 95.62 89 THR A C 1
ATOM 740 O O . THR A 1 89 ? -3.341 3.972 -5.472 1.00 95.62 89 THR A O 1
ATOM 743 N N . LYS A 1 90 ? -4.754 5.082 -4.114 1.00 96.00 90 LYS A N 1
ATOM 744 C CA . LYS A 1 90 ? -4.047 6.370 -4.175 1.00 96.00 90 LYS A CA 1
ATOM 745 C C . LYS A 1 90 ? -2.578 6.264 -3.781 1.00 96.00 90 LYS A C 1
ATOM 747 O O . LYS A 1 90 ? -1.728 6.823 -4.465 1.00 96.00 90 LYS A O 1
ATOM 752 N N . SER A 1 91 ? -2.259 5.465 -2.763 1.00 96.88 91 SER A N 1
ATOM 753 C CA . SER A 1 91 ? -0.864 5.250 -2.348 1.00 96.88 91 SER A CA 1
ATOM 754 C C . SER A 1 91 ? 0.000 4.497 -3.380 1.00 96.88 91 SER A C 1
ATOM 756 O O . SER A 1 91 ? 1.226 4.507 -3.279 1.00 96.88 91 SER A O 1
ATOM 758 N N . TRP A 1 92 ? -0.617 3.867 -4.388 1.00 96.12 92 TRP A N 1
ATOM 759 C CA . TRP A 1 92 ? 0.052 3.117 -5.456 1.00 96.12 92 TRP A CA 1
ATOM 760 C C . TRP A 1 92 ? -0.005 3.781 -6.838 1.00 96.12 92 TRP A C 1
ATOM 762 O O . TRP A 1 92 ? 0.716 3.330 -7.731 1.00 96.12 92 TRP A O 1
ATOM 772 N N . GLU A 1 93 ? -0.812 4.828 -7.033 1.00 94.25 93 GLU A N 1
ATOM 773 C CA . GLU A 1 93 ? -1.020 5.463 -8.346 1.00 94.25 93 GLU A CA 1
ATOM 774 C C . GLU A 1 93 ? 0.300 5.915 -8.979 1.00 94.25 93 GLU A C 1
ATOM 776 O O . GLU A 1 93 ? 0.633 5.485 -10.083 1.00 94.25 93 GLU A O 1
ATOM 781 N N . GLU A 1 94 ? 1.112 6.691 -8.255 1.00 93.69 94 GLU A N 1
ATOM 782 C CA . GLU A 1 94 ? 2.390 7.185 -8.782 1.00 93.69 94 GLU A CA 1
ATOM 783 C C . GLU A 1 94 ? 3.353 6.033 -9.119 1.00 93.69 94 GLU A C 1
ATOM 785 O O . GLU A 1 94 ? 4.039 6.063 -10.141 1.00 93.69 94 GLU A O 1
ATOM 790 N N . ILE A 1 95 ? 3.382 4.974 -8.301 1.00 92.81 95 ILE A N 1
ATOM 791 C CA . ILE A 1 95 ? 4.207 3.786 -8.563 1.00 92.81 95 ILE A CA 1
ATOM 792 C C . ILE A 1 95 ? 3.779 3.136 -9.883 1.00 92.81 95 ILE A C 1
ATOM 794 O O . ILE A 1 95 ? 4.621 2.829 -10.729 1.00 92.81 95 ILE A O 1
ATOM 798 N N . GLN A 1 96 ? 2.473 2.939 -10.075 1.00 91.38 96 GLN A N 1
ATOM 799 C CA . GLN A 1 96 ? 1.927 2.345 -11.292 1.00 91.38 96 GLN A CA 1
ATOM 800 C C . GLN A 1 96 ? 2.190 3.222 -12.520 1.00 91.38 96 GLN A C 1
ATOM 802 O O . GLN A 1 96 ? 2.565 2.691 -13.567 1.00 91.38 96 GLN A O 1
ATOM 807 N N . GLU A 1 97 ? 2.063 4.544 -12.401 1.00 90.19 97 GLU A N 1
ATOM 808 C CA . GLU A 1 97 ? 2.399 5.484 -13.473 1.00 90.19 97 GLU A CA 1
ATOM 809 C C . GLU A 1 97 ? 3.876 5.429 -13.863 1.00 90.19 97 GLU A C 1
ATOM 811 O O . GLU A 1 97 ? 4.196 5.391 -15.053 1.00 90.19 97 GLU A O 1
ATOM 816 N N . LEU A 1 98 ? 4.784 5.405 -12.882 1.00 89.81 98 LEU A N 1
ATOM 817 C CA . LEU A 1 98 ? 6.224 5.300 -13.123 1.00 89.81 98 LEU A CA 1
ATOM 818 C C . LEU A 1 98 ? 6.562 4.001 -13.858 1.00 89.81 98 LEU A C 1
ATOM 820 O O . LEU A 1 98 ? 7.305 4.031 -14.837 1.00 89.81 98 LEU A O 1
ATOM 824 N N . ILE A 1 99 ? 5.958 2.880 -13.455 1.00 87.50 99 ILE A N 1
ATOM 825 C CA . ILE A 1 99 ? 6.131 1.594 -14.142 1.00 87.50 99 ILE A CA 1
ATOM 826 C C . ILE A 1 99 ? 5.585 1.656 -15.575 1.00 87.50 99 ILE A C 1
ATOM 828 O O . ILE A 1 99 ? 6.223 1.138 -16.496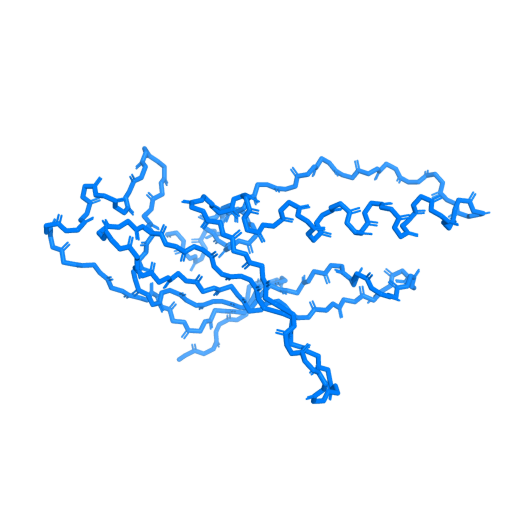 1.00 87.50 99 ILE A O 1
ATOM 832 N N . CYS A 1 100 ? 4.425 2.288 -15.784 1.00 85.06 100 CYS A N 1
ATOM 833 C CA . CYS A 1 100 ? 3.855 2.458 -17.121 1.00 85.06 100 CYS A CA 1
ATOM 834 C C . CYS A 1 100 ? 4.797 3.271 -18.015 1.00 85.06 100 CYS A C 1
ATOM 836 O O . CYS A 1 100 ? 5.191 2.786 -19.075 1.00 85.06 100 CYS A O 1
ATOM 838 N N . LYS A 1 101 ? 5.249 4.444 -17.552 1.00 85.38 101 LYS A N 1
ATOM 839 C CA . LYS A 1 101 ? 6.186 5.321 -18.277 1.00 85.38 101 LYS A CA 1
ATOM 840 C C . LYS A 1 101 ? 7.504 4.614 -18.596 1.00 85.38 101 LYS A C 1
ATOM 842 O O . LYS A 1 101 ? 7.970 4.656 -19.733 1.00 85.38 101 LYS A O 1
ATOM 847 N N . LEU A 1 102 ? 8.089 3.920 -17.618 1.00 84.00 102 LEU A N 1
ATOM 848 C CA . LEU A 1 102 ? 9.338 3.173 -17.784 1.00 84.00 102 LEU A CA 1
ATOM 849 C C . LEU A 1 102 ? 9.228 2.132 -18.909 1.00 84.00 102 LEU A C 1
ATOM 851 O O . LEU A 1 102 ? 10.116 2.000 -19.753 1.00 84.00 102 LEU A O 1
ATOM 855 N N . ARG A 1 103 ? 8.101 1.421 -18.961 1.00 78.81 103 ARG A N 1
ATOM 856 C CA . ARG A 1 103 ? 7.842 0.393 -19.975 1.00 78.81 103 ARG A CA 1
ATOM 857 C C . ARG A 1 103 ? 7.483 0.977 -21.333 1.00 78.81 103 ARG A C 1
ATOM 859 O O . ARG A 1 103 ? 7.927 0.447 -22.348 1.00 78.81 103 ARG A O 1
ATOM 866 N N . GLU A 1 104 ? 6.737 2.078 -21.375 1.00 78.31 104 GLU A N 1
ATOM 867 C CA . GLU A 1 104 ? 6.434 2.791 -22.618 1.00 78.31 104 GLU A CA 1
ATOM 868 C C . GLU A 1 104 ? 7.688 3.346 -23.293 1.00 78.31 104 GLU A C 1
ATOM 870 O O . GLU A 1 104 ? 7.813 3.266 -24.513 1.00 78.31 104 GLU A O 1
ATOM 875 N N . ASN A 1 105 ? 8.645 3.853 -22.521 1.00 73.19 105 ASN A N 1
ATOM 876 C CA . ASN A 1 105 ? 9.906 4.364 -23.059 1.00 73.19 105 ASN A CA 1
ATOM 877 C C . ASN A 1 105 ? 10.822 3.253 -23.603 1.00 73.19 105 ASN A C 1
ATOM 879 O O . ASN A 1 105 ? 11.780 3.531 -24.319 1.00 73.19 105 ASN A O 1
ATOM 883 N N . THR A 1 106 ? 10.495 1.987 -23.326 1.00 69.19 106 THR A N 1
ATOM 884 C CA . THR A 1 106 ? 11.284 0.809 -23.721 1.00 69.19 106 THR A CA 1
ATOM 885 C C . THR A 1 106 ? 10.632 0.034 -24.874 1.00 69.19 106 THR A C 1
ATOM 887 O O . THR A 1 106 ? 10.960 -1.125 -25.120 1.00 69.19 106 THR A O 1
ATOM 890 N N . LYS A 1 107 ? 9.729 0.687 -25.629 1.00 57.59 107 LYS A N 1
ATOM 891 C CA . LYS A 1 107 ? 8.920 0.199 -26.776 1.00 57.59 107 LYS A CA 1
ATOM 892 C C . LYS A 1 107 ? 9.686 -0.439 -27.964 1.00 57.59 107 LYS A C 1
ATOM 894 O O . LYS A 1 107 ? 9.132 -0.562 -29.051 1.00 57.59 107 LYS A O 1
ATOM 899 N N . GLY A 1 108 ? 10.930 -0.883 -27.791 1.00 54.22 108 GLY A N 1
ATOM 900 C CA . GLY A 1 108 ? 11.716 -1.600 -28.797 1.00 54.22 108 GLY A CA 1
ATOM 901 C C . GLY A 1 108 ? 11.494 -3.117 -28.858 1.00 54.22 108 GLY A C 1
ATOM 902 O O . GLY A 1 108 ? 11.799 -3.716 -29.885 1.00 54.22 108 GLY A O 1
ATOM 903 N N . LYS A 1 109 ? 10.974 -3.774 -27.811 1.00 52.31 109 LYS A N 1
ATOM 904 C CA . LYS A 1 109 ? 10.716 -5.227 -27.827 1.00 52.31 109 LYS A CA 1
ATOM 905 C C . LYS A 1 109 ? 9.501 -5.568 -26.965 1.00 52.31 109 LYS A C 1
ATOM 907 O O . LYS A 1 109 ? 9.541 -5.398 -25.756 1.00 52.31 109 LYS A O 1
ATOM 912 N N . ASN A 1 110 ? 8.467 -6.120 -27.599 1.00 49.22 110 ASN A N 1
ATOM 913 C CA . ASN A 1 110 ? 7.271 -6.724 -26.997 1.00 49.22 110 ASN A CA 1
ATOM 914 C C . ASN A 1 110 ? 6.161 -5.745 -26.566 1.00 49.22 110 ASN A C 1
ATOM 916 O O . ASN A 1 110 ? 6.049 -5.348 -25.409 1.00 49.22 110 ASN A O 1
ATOM 920 N N . LEU A 1 111 ? 5.246 -5.474 -27.506 1.00 49.56 111 LEU A N 1
ATOM 921 C CA . LEU A 1 111 ? 3.840 -5.157 -27.227 1.00 49.56 111 LEU A CA 1
ATOM 922 C C . LEU A 1 111 ? 3.227 -6.307 -26.409 1.00 49.56 111 LEU A C 1
ATOM 924 O O . LEU A 1 111 ? 2.628 -7.231 -26.954 1.00 49.56 111 LEU A O 1
ATOM 928 N N . ARG A 1 112 ? 3.408 -6.293 -25.091 1.00 50.59 112 ARG A N 1
ATOM 929 C CA . ARG A 1 112 ? 2.630 -7.127 -24.177 1.00 50.59 112 ARG A CA 1
ATOM 930 C C . ARG A 1 112 ? 1.691 -6.205 -23.423 1.00 50.59 112 ARG A C 1
ATOM 932 O O . ARG A 1 112 ? 2.138 -5.280 -22.756 1.00 50.59 112 ARG A O 1
ATOM 939 N N . PHE A 1 113 ? 0.399 -6.461 -23.618 1.00 48.81 113 PHE A N 1
ATOM 940 C CA . PHE A 1 113 ? -0.731 -5.957 -22.845 1.00 48.81 113 PHE A CA 1
ATOM 941 C C . PHE A 1 113 ? -0.305 -5.457 -21.463 1.00 48.81 113 PHE A C 1
ATOM 943 O O . PHE A 1 113 ? 0.172 -6.243 -20.643 1.00 48.81 113 PHE A O 1
ATOM 950 N N . PHE A 1 114 ? -0.503 -4.166 -21.195 1.00 54.28 114 PHE A N 1
ATOM 951 C CA . PHE A 1 114 ? -0.475 -3.685 -19.823 1.00 54.28 114 PHE A CA 1
ATOM 952 C C . PHE A 1 114 ? -1.633 -4.375 -19.095 1.00 54.28 114 PHE A C 1
ATOM 954 O O . PHE A 1 114 ? -2.785 -4.193 -19.503 1.00 54.28 114 PHE A O 1
ATOM 961 N N . PRO A 1 115 ? -1.381 -5.214 -18.075 1.00 55.31 115 PRO A N 1
ATOM 962 C CA . PRO A 1 115 ? -2.478 -5.684 -17.254 1.00 55.31 115 PRO A CA 1
ATOM 963 C C . PRO A 1 115 ? -3.151 -4.459 -16.643 1.00 55.31 115 PRO A C 1
ATOM 965 O O . PRO A 1 115 ? -2.485 -3.468 -16.331 1.00 55.31 115 PRO A O 1
ATOM 968 N N . LYS A 1 116 ? -4.480 -4.529 -16.520 1.00 64.56 116 LYS A N 1
ATOM 969 C CA . LYS A 1 116 ? -5.274 -3.497 -15.849 1.00 64.56 116 LYS A CA 1
ATOM 970 C C . LYS A 1 116 ? -4.575 -3.108 -14.544 1.00 64.56 116 LYS A C 1
ATOM 972 O O . LYS A 1 116 ? -4.073 -3.994 -13.846 1.00 64.56 116 LYS A O 1
ATOM 977 N N . GLN A 1 117 ? -4.533 -1.807 -14.249 1.00 77.25 117 GLN A N 1
ATOM 978 C CA . GLN A 1 117 ? -4.041 -1.313 -12.964 1.00 77.25 117 GLN A CA 1
ATOM 979 C C . GLN A 1 117 ? -4.699 -2.134 -11.853 1.00 77.25 117 GLN A C 1
ATOM 981 O O . GLN A 1 117 ? -5.922 -2.281 -11.814 1.00 77.25 117 GLN A O 1
ATOM 986 N N . LEU A 1 118 ? -3.865 -2.759 -11.023 1.00 87.62 118 LEU A N 1
ATOM 987 C CA . LEU A 1 118 ? -4.338 -3.518 -9.873 1.00 87.62 118 LEU A CA 1
ATOM 988 C C . LEU A 1 118 ? -4.854 -2.522 -8.840 1.00 87.62 118 LEU A C 1
ATOM 990 O O . LEU A 1 118 ? -4.238 -1.470 -8.660 1.00 87.62 118 LEU A O 1
ATOM 994 N N . SER A 1 119 ? -5.942 -2.862 -8.150 1.00 93.25 119 SER A N 1
ATOM 995 C CA . SER A 1 119 ? -6.416 -2.031 -7.048 1.00 93.25 119 SER A CA 1
ATOM 996 C C . SER A 1 119 ? -5.408 -2.047 -5.896 1.00 93.25 119 SER A C 1
ATOM 998 O O . SER A 1 119 ? -4.629 -2.998 -5.728 1.00 93.25 119 SER A O 1
ATOM 1000 N N . GLY A 1 120 ? -5.413 -0.990 -5.091 1.00 93.88 120 GLY A N 1
ATOM 1001 C CA . GLY A 1 120 ? -4.546 -0.905 -3.926 1.00 93.88 120 GLY A CA 1
ATOM 1002 C C . GLY A 1 120 ? -4.836 -2.003 -2.910 1.00 93.88 120 GLY A C 1
ATOM 1003 O O . GLY A 1 120 ? -3.905 -2.528 -2.318 1.00 93.88 120 GLY A O 1
ATOM 1004 N N . GLU A 1 121 ? -6.088 -2.433 -2.759 1.00 95.12 121 GLU A N 1
ATOM 1005 C CA . GLU A 1 121 ? -6.479 -3.511 -1.844 1.00 95.12 121 GLU A CA 1
ATOM 1006 C C . GLU A 1 121 ? -5.787 -4.828 -2.220 1.00 95.12 121 GLU A C 1
ATOM 1008 O O . GLU A 1 121 ? -5.222 -5.508 -1.361 1.00 95.12 121 GLU A O 1
ATOM 1013 N N . VAL A 1 122 ? -5.731 -5.149 -3.520 1.00 92.75 122 VAL A N 1
ATOM 1014 C CA . VAL A 1 122 ? -4.982 -6.304 -4.046 1.00 92.75 122 VAL A CA 1
ATOM 1015 C C . VAL A 1 122 ? -3.481 -6.148 -3.791 1.00 92.75 122 VAL A C 1
ATOM 1017 O O . VAL A 1 122 ? -2.806 -7.105 -3.406 1.00 92.75 122 VAL A O 1
ATOM 1020 N N . LEU A 1 123 ? -2.935 -4.947 -3.991 1.00 94.88 123 LEU A N 1
ATOM 1021 C CA . LEU A 1 123 ? -1.509 -4.674 -3.789 1.00 94.88 123 LEU A CA 1
ATOM 1022 C C . LEU A 1 123 ? -1.102 -4.720 -2.308 1.00 94.88 123 LEU A C 1
ATOM 1024 O O . LEU A 1 123 ? -0.009 -5.194 -1.999 1.00 94.88 123 LEU A O 1
ATOM 1028 N N . PHE A 1 124 ? -1.995 -4.318 -1.404 1.00 95.81 124 PHE A N 1
ATOM 1029 C CA . PHE A 1 124 ? -1.862 -4.472 0.046 1.00 95.81 124 PHE A CA 1
ATOM 1030 C C . PHE A 1 124 ? -2.154 -5.902 0.526 1.00 95.81 124 PHE A C 1
ATOM 1032 O O . PHE A 1 124 ? -1.878 -6.217 1.681 1.00 95.81 124 PHE A O 1
ATOM 1039 N N . GLY A 1 125 ? -2.656 -6.786 -0.341 1.00 93.12 125 GLY A N 1
ATOM 1040 C CA . GLY A 1 125 ? -2.880 -8.197 -0.026 1.00 93.12 125 GLY A CA 1
ATOM 1041 C C . GLY A 1 125 ? -4.236 -8.530 0.588 1.00 93.12 125 GLY A C 1
ATOM 1042 O O . GLY A 1 125 ? -4.433 -9.671 0.985 1.00 93.12 125 GLY A O 1
ATOM 1043 N N . PHE A 1 126 ? -5.179 -7.589 0.638 1.00 91.44 126 PHE A N 1
ATOM 1044 C CA . PHE A 1 126 ? -6.507 -7.823 1.216 1.00 91.44 126 PHE A CA 1
ATOM 1045 C C . PHE A 1 126 ? -7.389 -8.755 0.376 1.00 91.44 126 PHE A C 1
ATOM 1047 O O . PHE A 1 126 ? -8.362 -9.303 0.877 1.00 91.44 126 PHE A O 1
ATOM 1054 N N . ALA A 1 127 ? -7.042 -8.958 -0.896 1.00 85.56 127 ALA A N 1
ATOM 1055 C CA . ALA A 1 127 ? -7.700 -9.929 -1.768 1.00 85.56 127 ALA A CA 1
ATOM 1056 C C . ALA A 1 127 ? -7.082 -11.341 -1.696 1.00 85.56 127 ALA A C 1
ATOM 1058 O O . ALA A 1 127 ? -7.538 -12.236 -2.405 1.00 85.56 127 ALA A O 1
ATOM 1059 N N . GLU A 1 128 ? -6.027 -11.551 -0.898 1.00 80.62 128 GLU A N 1
ATOM 1060 C CA . GLU A 1 128 ? -5.406 -12.868 -0.738 1.00 80.62 128 GLU A CA 1
ATOM 1061 C C . GLU A 1 128 ? -6.186 -13.682 0.310 1.00 80.62 128 GLU A C 1
ATOM 1063 O O . GLU A 1 128 ? -6.216 -13.278 1.475 1.00 80.62 128 GLU A O 1
ATOM 1068 N N . PRO A 1 129 ? -6.743 -14.861 -0.033 1.00 71.56 129 PRO A N 1
ATOM 1069 C CA . PRO A 1 129 ? -7.577 -15.648 0.888 1.00 71.56 129 PRO A CA 1
ATOM 1070 C C . PRO A 1 129 ? -6.873 -16.091 2.178 1.00 71.56 129 PRO A C 1
ATOM 1072 O O . PRO A 1 129 ? -7.514 -16.486 3.140 1.00 71.56 129 PRO A O 1
ATOM 1075 N N . ALA A 1 130 ? -5.538 -16.085 2.183 1.00 64.94 130 ALA A N 1
ATOM 1076 C CA . ALA A 1 130 ? -4.729 -16.428 3.350 1.00 64.94 130 ALA A CA 1
ATOM 1077 C C . ALA A 1 130 ? -4.564 -15.260 4.345 1.00 64.94 130 ALA A C 1
ATOM 1079 O O . ALA A 1 130 ? -3.968 -15.448 5.405 1.00 64.94 130 ALA A O 1
ATOM 1080 N N . ILE A 1 131 ? -5.017 -14.059 3.975 1.00 59.44 131 ILE A N 1
ATOM 1081 C CA . ILE A 1 131 ? -4.900 -12.820 4.757 1.00 59.44 131 ILE A CA 1
ATOM 1082 C C . ILE A 1 131 ? -6.284 -12.221 5.055 1.00 59.44 131 ILE A C 1
ATOM 1084 O O . ILE A 1 131 ? -6.403 -11.489 6.037 1.00 59.44 131 ILE A O 1
ATOM 1088 N N . SER A 1 132 ? -7.306 -12.549 4.250 1.00 52.66 132 SER A N 1
ATOM 1089 C CA . SER A 1 132 ? -8.715 -12.206 4.494 1.00 52.66 132 SER A CA 1
ATOM 1090 C C . SER A 1 132 ? -9.341 -13.020 5.621 1.00 52.66 132 SER A C 1
ATOM 1092 O O . SER A 1 132 ? -9.192 -14.264 5.569 1.00 52.66 132 SER A O 1
#

Foldseek 3Di:
DWDDDPQKTFDDLAADDPVLQVQQDDPQDGHHAFGWMWGFAADLPDDPPPHTWIWIWHWHDDPSHTKIKIWTPDPDPPDTDIAIDSALQRSCVVVLVSVVVVVVVVPPDDPDDDPPRDGSCVRSPVPPPVSD

Radius of gyration: 15.61 Å; chains: 1; bounding box: 39×29×47 Å

InterPro domains:
  IPR003888 FY-rich, N-terminal [PF05964] (2-62)
  IPR003888 FY-rich, N-terminal [PS51542] (1-62)
  IPR003888 FY-rich, N-terminal [SM00541] (16-61)
  IPR003889 FY-rich, C-terminal [PF05965] (65-131)
  IPR003889 FY-rich, C-terminal [PS51543] (63-132)

Organism: Meloidogyne enterolobii (NCBI:txid390850)

pLDDT: mean 84.59, std 14.69, range [48.81, 98.31]